Protein AF-A0A967CZ22-F1 (afdb_monomer)

Nearest PDB structures (foldseek):
  4n3c-assembly1_A  TM=6.363E-01  e=1.364E-04  Homo sapiens
  5fzr-assembly2_D  TM=8.286E-01  e=1.107E-03  synthetic construct
  5bnw-assembly1_A  TM=6.390E-01  e=1.740E-04  Homo sapiens
  6q4m-assembly1_A  TM=6.475E-01  e=3.981E-04  Homo sapiens
  4cgw-assembly2_B  TM=9.161E-01  e=5.258E-03  Homo sapiens

Sequence (160 aa):
DSIRSLAVRTEATWSTLGPDAAIDLLDQAIPHRSAEPQLLSLLGRLRVDRGDYKEAVAPLEEAIGLDRTDLTTLQALATAYQRLDRSADAERVRRERAEVQKALERLTSLTVDADAQPWNAAIREELAAICESLGKQSLAVMWRHAAAEARKITPADLTN

pLDDT: mean 88.45, std 9.83, range [44.19, 98.06]

Solvent-accessible surface area (backbone atoms only — not comparable to full-atom values): 8256 Å² total; per-residue (Å²): 133,64,62,68,56,48,53,54,49,33,54,50,33,30,77,74,66,32,56,66,58,20,43,55,54,44,68,65,40,41,86,78,42,78,84,43,40,69,60,28,26,51,46,14,42,46,26,42,76,74,64,41,27,78,77,11,42,60,35,22,53,53,11,39,74,73,41,77,73,46,58,66,41,35,52,43,41,21,50,22,28,47,76,67,72,35,53,70,59,14,51,52,34,48,50,52,37,51,53,49,50,51,46,54,52,50,43,56,54,42,54,56,51,37,69,78,35,67,48,48,26,67,52,26,45,52,47,11,53,47,24,45,78,64,67,39,52,72,58,14,54,51,25,42,53,51,16,59,52,12,69,72,46,53,83,76,71,76,77,116

Secondary structure (DSSP, 8-state):
--HHHHHHHHHHHHHHH-HHHHHHHHHHHTTTS---HHHHHHHHHHHHHHT-HHHHHHHHHHHHHH-TT-HHHHHHHHHHHHHTT-HHHHHHHHHHHHHHHHHHHHHHHHHHHHHH-TT-HHHHHHHHHHHHHTT-HHHHHHHHHHHHHHTT--GGGG--

Mean predicted aligned error: 6.6 Å

Foldseek 3Di:
DVPVVLLVVLVVCCVPVNLVSSLVSLVVVPVPDPLALSSLLVNLQSCLVVVVLVVSQVSLVVSCVRFVLPLSSLQSNLSSCVSVVVNVVSVVSVVSSVVSVVLVVLLVVLVVVCVVQQLQLVSLQSNLVSCVVRVVNVSSVVSNVSSVVSPVDDPVNVPD

Structure (mmCIF, N/CA/C/O backbone):
data_AF-A0A967CZ22-F1
#
_entry.id   AF-A0A967CZ22-F1
#
loop_
_atom_site.group_PDB
_atom_site.id
_atom_site.type_symbol
_atom_site.label_atom_id
_atom_site.label_alt_id
_atom_site.label_comp_id
_atom_site.label_asym_id
_atom_site.label_entity_id
_atom_site.label_seq_id
_atom_site.pdbx_PDB_ins_code
_atom_site.Cartn_x
_atom_site.Cartn_y
_atom_site.Cartn_z
_atom_site.occupancy
_atom_s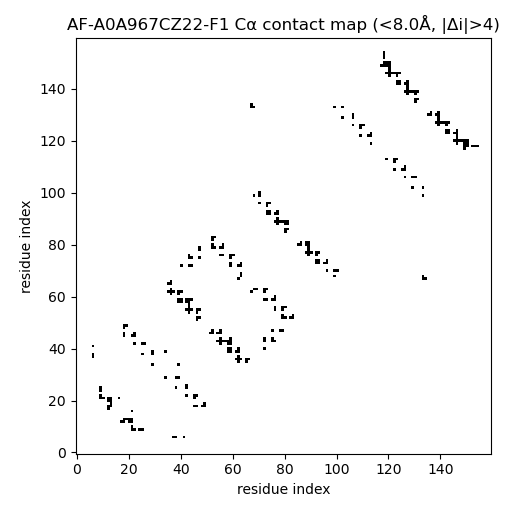ite.B_iso_or_equiv
_atom_site.auth_seq_id
_atom_site.auth_comp_id
_atom_site.auth_asym_id
_atom_site.auth_atom_id
_atom_site.pdbx_PDB_model_num
ATOM 1 N N . ASP A 1 1 ? -10.938 19.763 -7.401 1.00 53.41 1 ASP A N 1
ATOM 2 C CA . ASP A 1 1 ? -10.212 19.982 -6.129 1.00 53.41 1 ASP A CA 1
ATOM 3 C C . ASP A 1 1 ? -11.022 19.777 -4.847 1.00 53.41 1 ASP A C 1
ATOM 5 O O . ASP A 1 1 ? -10.959 20.606 -3.953 1.00 53.41 1 ASP A O 1
ATOM 9 N N . SER A 1 2 ? -11.726 18.649 -4.668 1.00 70.75 2 SER A N 1
ATOM 10 C CA . SER A 1 2 ? -12.405 18.381 -3.380 1.00 70.75 2 SER A CA 1
ATOM 11 C C . SER A 1 2 ? -11.796 17.246 -2.554 1.00 70.75 2 SER A C 1
ATOM 13 O O . SER A 1 2 ? -11.932 17.265 -1.335 1.00 70.75 2 SER A O 1
ATOM 15 N N . ILE A 1 3 ? -11.130 16.274 -3.185 1.00 68.56 3 ILE A N 1
ATOM 16 C CA . ILE A 1 3 ? -10.613 15.072 -2.507 1.00 68.56 3 ILE A CA 1
ATOM 17 C C . ILE A 1 3 ? -9.304 15.378 -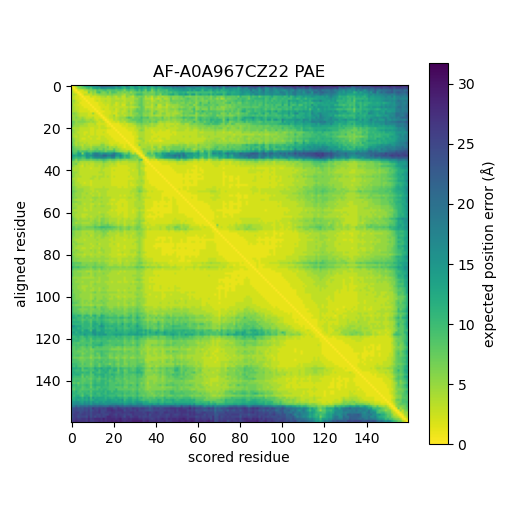1.778 1.00 68.56 3 ILE A C 1
ATOM 19 O O . ILE A 1 3 ? -9.208 15.147 -0.578 1.00 68.56 3 ILE A O 1
ATOM 23 N N . ARG A 1 4 ? -8.333 16.006 -2.461 1.00 69.31 4 ARG A N 1
ATOM 24 C CA . ARG A 1 4 ? -7.093 16.480 -1.816 1.00 69.31 4 ARG A CA 1
ATOM 25 C C . ARG A 1 4 ? -7.380 17.431 -0.654 1.00 69.31 4 ARG A C 1
ATOM 27 O O . ARG A 1 4 ? -6.735 17.337 0.379 1.00 69.31 4 ARG A O 1
ATOM 34 N N . SER A 1 5 ? -8.379 18.304 -0.802 1.00 79.81 5 SER A N 1
ATOM 35 C CA . SER A 1 5 ? -8.808 19.208 0.270 1.00 79.81 5 SER A CA 1
ATOM 36 C C . SER A 1 5 ? -9.343 18.445 1.488 1.00 79.81 5 SER A C 1
ATOM 38 O O . SER A 1 5 ? -9.029 18.809 2.619 1.00 79.81 5 SER A O 1
ATOM 40 N N . LEU A 1 6 ? -10.099 17.365 1.271 1.00 81.81 6 LEU A N 1
ATOM 41 C CA . LEU A 1 6 ? -10.621 16.528 2.348 1.00 81.81 6 LEU A CA 1
ATOM 42 C C . LEU A 1 6 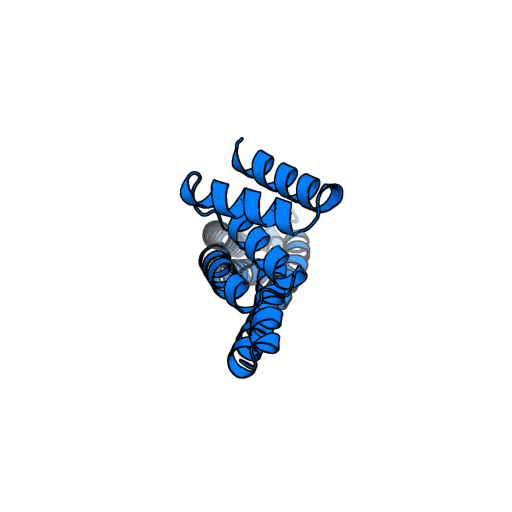? -9.524 15.701 3.031 1.00 81.81 6 LEU A C 1
ATOM 44 O O . LEU A 1 6 ? -9.506 15.643 4.256 1.00 81.81 6 LEU A O 1
ATOM 48 N N . ALA A 1 7 ? -8.601 15.109 2.270 1.00 80.56 7 ALA A N 1
ATOM 49 C CA . ALA A 1 7 ? -7.474 14.359 2.827 1.00 80.56 7 ALA A CA 1
ATOM 50 C C . ALA A 1 7 ? -6.601 15.255 3.722 1.00 80.56 7 ALA A C 1
ATOM 52 O O . ALA A 1 7 ? -6.401 14.947 4.892 1.00 80.56 7 ALA A O 1
ATOM 53 N N . VAL A 1 8 ? -6.208 16.431 3.220 1.00 82.81 8 VAL A N 1
ATOM 54 C CA . VAL A 1 8 ? -5.427 17.418 3.987 1.00 82.81 8 VAL A CA 1
ATOM 55 C C . VAL A 1 8 ? -6.175 17.875 5.237 1.00 82.81 8 VAL A C 1
ATOM 57 O O . VAL A 1 8 ? -5.595 17.977 6.315 1.00 82.81 8 VAL A O 1
ATOM 60 N N . ARG A 1 9 ? -7.483 18.134 5.123 1.00 83.69 9 ARG A N 1
ATOM 61 C CA . ARG A 1 9 ? -8.305 18.509 6.278 1.00 83.69 9 ARG A CA 1
ATOM 62 C C . ARG A 1 9 ? -8.367 17.386 7.310 1.00 83.69 9 ARG A C 1
ATOM 64 O O . ARG A 1 9 ? -8.296 17.674 8.494 1.00 83.69 9 ARG A O 1
ATOM 71 N N . THR A 1 10 ? -8.461 16.137 6.871 1.00 84.12 10 THR A N 1
ATOM 72 C CA . THR A 1 10 ? -8.483 14.968 7.756 1.00 84.12 10 THR A CA 1
ATOM 73 C C . THR A 1 10 ? -7.159 14.805 8.493 1.00 84.12 10 THR A C 1
ATOM 75 O O . THR A 1 10 ? -7.164 14.616 9.703 1.00 84.12 10 THR A O 1
ATOM 78 N N . GLU A 1 11 ? -6.028 14.951 7.805 1.00 83.06 11 GLU A N 1
ATOM 79 C CA . GLU A 1 11 ? -4.700 14.919 8.429 1.00 83.06 11 GLU A CA 1
ATOM 80 C C . GLU A 1 11 ? -4.517 16.061 9.439 1.00 83.06 11 GLU A C 1
ATOM 82 O O . GLU A 1 11 ? -4.016 15.851 10.545 1.00 83.06 11 GLU A O 1
ATOM 87 N N . ALA A 1 12 ? -4.985 17.265 9.099 1.00 84.44 12 ALA A N 1
ATOM 88 C CA . ALA A 1 12 ? -4.964 18.401 10.013 1.00 84.44 12 ALA A CA 1
ATOM 89 C C . ALA A 1 12 ? -5.854 18.149 11.240 1.00 84.44 12 ALA A C 1
ATOM 91 O O . ALA A 1 12 ? -5.437 18.406 12.368 1.00 84.44 12 ALA A O 1
ATOM 92 N N . THR A 1 13 ? -7.061 17.613 11.044 1.00 85.12 13 THR A N 1
ATOM 93 C CA . THR A 1 13 ? -7.977 17.223 12.123 1.00 85.12 13 THR A CA 1
ATOM 94 C C . THR A 1 13 ? -7.373 16.125 12.990 1.00 85.12 13 THR A C 1
ATOM 96 O O . THR A 1 13 ? -7.444 16.225 14.207 1.00 85.12 13 THR A O 1
ATOM 99 N N . TRP A 1 14 ? -6.699 15.138 12.408 1.00 84.12 14 TRP A N 1
ATOM 100 C CA . TRP A 1 14 ? -6.018 14.094 13.165 1.00 84.12 14 TRP A CA 1
ATOM 101 C C . TRP A 1 14 ? -4.938 14.671 14.085 1.00 84.12 14 TRP A C 1
ATOM 103 O O . TRP A 1 14 ? -4.901 14.355 15.272 1.00 84.12 14 TRP A O 1
ATOM 113 N N . SER A 1 15 ? -4.116 15.579 13.557 1.00 83.81 15 SER A N 1
ATOM 114 C CA . SER A 1 15 ? -3.050 16.243 14.315 1.00 83.81 15 SER A CA 1
ATOM 115 C 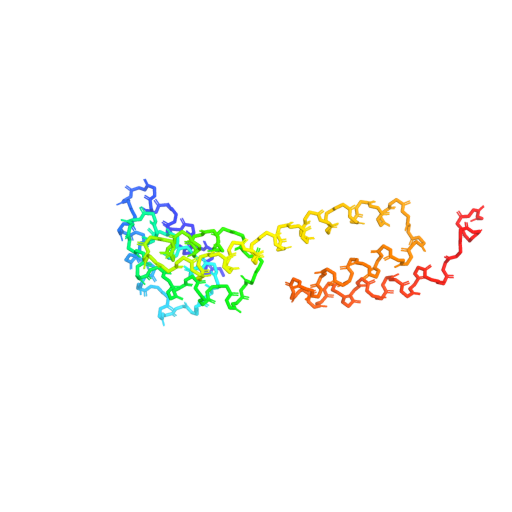C . SER A 1 15 ? -3.578 17.191 15.405 1.00 83.81 15 SER A C 1
ATOM 117 O O . SER A 1 15 ? -2.973 17.321 16.466 1.00 83.81 15 SER A O 1
ATOM 119 N N . THR A 1 16 ? -4.718 17.850 15.170 1.00 85.06 16 THR A N 1
ATOM 120 C CA . THR A 1 16 ? -5.246 18.908 16.057 1.00 85.06 16 THR A CA 1
ATOM 121 C C . THR A 1 16 ? -6.316 18.440 17.042 1.00 85.06 16 THR A C 1
ATOM 123 O O . THR A 1 16 ? -6.389 18.959 18.153 1.00 85.06 16 THR A O 1
ATOM 126 N N . LEU A 1 17 ? -7.156 17.488 16.641 1.00 84.62 17 LEU A N 1
ATOM 127 C CA . LEU A 1 17 ? -8.350 17.029 17.359 1.00 84.62 17 LEU A CA 1
ATOM 128 C C . LEU A 1 17 ? -8.312 15.524 17.675 1.00 84.62 17 LEU A C 1
ATOM 130 O O . LEU A 1 17 ? -9.184 15.033 18.389 1.00 84.62 17 LEU A O 1
ATOM 134 N N . GLY A 1 18 ? -7.302 14.799 17.187 1.00 86.38 18 GLY A N 1
ATOM 135 C CA . GLY A 1 18 ? -7.123 13.370 17.427 1.00 86.38 18 GLY A CA 1
ATOM 136 C C . GLY A 1 18 ? -7.787 12.466 16.377 1.00 86.38 18 GLY A C 1
ATOM 137 O O . GLY A 1 18 ? -8.470 12.941 15.465 1.00 86.38 18 GLY A O 1
ATOM 138 N N . PRO A 1 19 ? -7.559 11.141 16.470 1.00 83.31 19 PRO A N 1
ATOM 139 C CA . PRO A 1 19 ? -8.002 10.167 15.466 1.00 83.31 19 PRO A CA 1
ATOM 140 C C . PRO A 1 19 ? -9.527 10.069 15.352 1.00 83.31 19 PRO A C 1
ATOM 142 O O . PRO A 1 19 ? -10.034 9.913 14.247 1.00 83.31 19 PRO A O 1
ATOM 145 N N . ASP A 1 20 ? -10.258 10.238 16.452 1.00 87.06 20 ASP A N 1
ATOM 146 C CA . ASP A 1 20 ? -11.721 10.115 16.489 1.00 87.06 20 ASP A CA 1
ATOM 147 C C . ASP A 1 20 ? -12.401 11.162 15.594 1.00 87.06 20 ASP A C 1
ATOM 149 O O . ASP A 1 20 ? -13.177 10.818 14.707 1.00 87.06 20 ASP A O 1
ATOM 153 N N . ALA A 1 21 ? -12.022 12.436 15.737 1.00 87.31 21 ALA A N 1
ATOM 154 C CA . ALA A 1 21 ? -12.571 13.518 14.920 1.00 87.31 21 ALA A CA 1
ATOM 155 C C . ALA A 1 21 ? -12.220 13.371 13.427 1.00 87.31 21 ALA A C 1
ATOM 157 O O . ALA A 1 21 ? -12.980 13.800 12.556 1.00 87.31 21 ALA A O 1
ATOM 158 N N . ALA A 1 22 ? -11.063 12.777 13.122 1.00 87.81 22 ALA A N 1
ATOM 159 C CA . ALA A 1 22 ? -10.639 12.512 11.752 1.00 87.81 22 ALA A CA 1
ATOM 160 C C . ALA A 1 22 ? -11.433 11.355 11.122 1.00 87.81 22 ALA A C 1
ATOM 162 O O . ALA A 1 22 ? -11.843 11.457 9.965 1.00 87.81 22 ALA A O 1
ATOM 163 N N . ILE A 1 23 ? -11.697 10.291 11.885 1.00 89.06 23 ILE A N 1
ATOM 164 C CA . ILE A 1 23 ? -12.534 9.161 11.460 1.00 89.06 23 ILE A CA 1
ATOM 165 C C . ILE A 1 23 ? -13.972 9.629 11.218 1.00 89.06 23 ILE A C 1
ATOM 167 O O . ILE A 1 23 ? -14.505 9.376 10.140 1.00 89.06 23 ILE A O 1
ATOM 171 N N . ASP A 1 24 ? -14.557 10.396 12.143 1.00 88.94 24 ASP A N 1
ATOM 172 C CA . ASP A 1 24 ? -15.921 10.929 12.004 1.00 88.94 24 ASP A CA 1
ATOM 173 C C . ASP A 1 24 ? -16.075 11.802 10.751 1.00 88.94 24 ASP A C 1
ATOM 175 O O . ASP A 1 24 ? -17.089 11.742 10.048 1.00 88.94 24 ASP A O 1
ATOM 179 N N . LEU A 1 25 ? -15.057 12.614 10.449 1.00 87.62 25 LEU A N 1
ATOM 180 C CA . LEU A 1 25 ? -15.032 13.437 9.243 1.00 87.62 25 LEU A CA 1
ATOM 181 C C . LEU A 1 25 ? -15.050 12.577 7.972 1.00 87.62 25 LEU A C 1
ATOM 183 O O . LEU A 1 25 ? -15.752 12.916 7.016 1.00 87.62 25 LEU A O 1
ATOM 187 N N . LEU A 1 26 ? -14.278 11.489 7.948 1.00 86.44 26 LEU A N 1
ATOM 188 C CA . LEU A 1 26 ? -14.212 10.579 6.807 1.00 86.44 26 LEU A CA 1
ATOM 189 C C . LEU A 1 26 ? -15.494 9.757 6.650 1.00 86.44 26 LEU A C 1
ATOM 191 O O . LEU A 1 26 ? -16.002 9.661 5.533 1.00 86.44 26 LEU A O 1
ATOM 195 N N . ASP A 1 27 ? -16.052 9.238 7.745 1.00 87.00 27 ASP A N 1
ATOM 196 C CA . ASP A 1 27 ? -17.296 8.458 7.735 1.00 87.00 27 ASP A CA 1
ATOM 197 C C . ASP A 1 27 ? -18.486 9.280 7.215 1.00 87.00 27 ASP A C 1
ATOM 199 O O . ASP A 1 27 ? -19.343 8.758 6.504 1.00 87.00 27 ASP A O 1
ATOM 203 N N . GLN A 1 28 ? -18.513 10.588 7.485 1.00 85.25 28 GLN A N 1
ATOM 204 C CA . GLN A 1 28 ? -19.512 11.494 6.908 1.00 85.25 28 GLN A CA 1
ATOM 205 C C . GLN A 1 28 ? -19.238 11.827 5.438 1.00 85.25 28 GLN A C 1
ATOM 207 O O . GLN A 1 28 ? -20.164 12.108 4.680 1.00 85.25 28 GLN A O 1
ATOM 212 N N . ALA A 1 29 ? -17.976 11.848 5.016 1.00 81.75 29 ALA A N 1
ATOM 213 C CA . ALA A 1 29 ? -17.610 12.344 3.697 1.00 81.75 29 ALA A CA 1
ATOM 214 C C . ALA A 1 29 ? -17.647 11.271 2.597 1.00 81.75 29 ALA A C 1
ATOM 216 O O . ALA A 1 29 ? -18.079 11.578 1.483 1.00 81.75 29 ALA A O 1
ATOM 217 N N . ILE A 1 30 ? -17.223 10.039 2.895 1.00 82.31 30 ILE A N 1
ATOM 218 C CA . ILE A 1 30 ? -17.123 8.930 1.926 1.00 82.31 30 ILE A CA 1
ATOM 219 C C . ILE A 1 30 ? -18.474 8.577 1.267 1.00 82.31 30 ILE A C 1
ATOM 221 O O . ILE A 1 30 ? -18.505 8.414 0.047 1.00 82.31 30 ILE A O 1
ATOM 225 N N . PRO A 1 31 ? -19.619 8.538 1.980 1.00 79.56 31 PRO A N 1
ATOM 226 C CA . PRO A 1 31 ? -20.911 8.241 1.350 1.00 79.56 31 PRO A CA 1
ATOM 227 C C . PRO A 1 31 ? -21.354 9.283 0.312 1.00 79.56 31 PRO A C 1
ATOM 229 O O . PRO A 1 31 ? -22.126 8.977 -0.595 1.00 79.56 31 PRO A O 1
ATOM 232 N N . HIS A 1 32 ? -20.896 10.530 0.450 1.00 70.75 32 HIS A N 1
ATOM 233 C CA . HIS A 1 32 ? -21.315 11.656 -0.393 1.00 70.75 32 HIS A CA 1
ATOM 234 C C . HIS A 1 32 ? -20.292 12.026 -1.467 1.00 70.75 32 HIS A C 1
ATOM 236 O O . HIS A 1 32 ? -20.614 12.732 -2.425 1.00 70.75 32 HIS A O 1
ATOM 242 N N . ARG A 1 33 ? -19.046 11.583 -1.310 1.00 62.44 33 ARG A N 1
ATOM 243 C CA . ARG A 1 33 ? -17.951 11.827 -2.241 1.00 62.44 33 ARG A CA 1
ATOM 244 C C . ARG A 1 33 ? -17.291 10.485 -2.499 1.00 62.44 33 ARG A C 1
ATOM 246 O O . ARG A 1 33 ? -16.627 9.995 -1.601 1.00 62.44 33 ARG A O 1
ATOM 253 N N . SER A 1 34 ? -17.531 9.947 -3.701 1.00 62.88 34 SER A N 1
ATOM 254 C CA . SER A 1 34 ? -16.915 8.760 -4.321 1.00 62.88 34 SER A CA 1
ATOM 255 C C . SER A 1 34 ? -15.806 8.113 -3.486 1.00 62.88 34 SER A C 1
ATOM 257 O O . SER A 1 34 ? -14.828 8.783 -3.155 1.00 62.88 34 SER A O 1
ATOM 259 N N . ALA A 1 35 ? -15.952 6.823 -3.186 1.00 66.75 35 ALA A N 1
ATOM 260 C CA . ALA A 1 35 ? -15.011 6.015 -2.418 1.00 66.75 35 ALA A CA 1
ATOM 261 C C . ALA A 1 35 ? -13.652 5.889 -3.141 1.00 66.75 35 ALA A C 1
ATOM 263 O O . ALA A 1 35 ? -13.352 4.909 -3.815 1.00 66.75 35 ALA A O 1
ATOM 264 N N . GLU A 1 36 ? -12.840 6.940 -3.051 1.00 82.19 36 GLU A N 1
ATOM 265 C CA . GLU A 1 36 ? -11.496 6.984 -3.615 1.00 82.19 36 GLU A CA 1
ATOM 266 C C . GLU A 1 36 ? -10.541 6.149 -2.748 1.00 82.19 36 GLU A C 1
ATOM 268 O O . GLU A 1 36 ? -10.588 6.258 -1.513 1.00 82.19 36 GLU A O 1
ATOM 273 N N . PRO A 1 37 ? -9.605 5.396 -3.355 1.00 86.81 37 PRO A N 1
ATOM 274 C CA . PRO A 1 37 ? -8.684 4.518 -2.629 1.00 86.81 37 PRO A CA 1
ATOM 275 C C . PRO A 1 37 ? -7.909 5.242 -1.526 1.00 86.81 37 PRO A C 1
ATOM 277 O O . PRO A 1 37 ? -7.677 4.690 -0.456 1.00 86.81 37 PRO A O 1
ATOM 280 N N . GLN A 1 38 ? -7.559 6.510 -1.753 1.00 86.56 38 GLN A N 1
ATOM 281 C CA . GLN A 1 38 ? -6.797 7.331 -0.809 1.00 86.56 38 GLN A CA 1
ATOM 282 C C . GLN A 1 38 ? -7.578 7.639 0.477 1.00 86.56 38 GLN A C 1
ATOM 284 O O . GLN A 1 38 ? -7.001 7.631 1.562 1.00 86.56 38 GLN A O 1
ATOM 289 N N . LEU A 1 39 ? -8.885 7.906 0.377 1.00 88.38 39 LEU A N 1
ATOM 290 C CA . LEU A 1 39 ? -9.720 8.211 1.545 1.00 88.38 39 LEU A CA 1
ATOM 291 C C . LEU A 1 39 ? -10.063 6.940 2.323 1.00 88.38 39 LEU A C 1
ATOM 293 O O . LEU A 1 39 ? -10.042 6.955 3.552 1.00 88.38 39 LEU A O 1
ATOM 297 N N . LEU A 1 40 ? -10.318 5.842 1.610 1.00 91.62 40 LEU A N 1
ATOM 298 C CA . LEU A 1 40 ? -10.531 4.519 2.196 1.00 91.62 40 LEU A CA 1
ATOM 299 C C . LEU A 1 40 ? -9.278 4.021 2.933 1.00 91.62 40 LEU A C 1
ATOM 301 O O . LEU A 1 40 ? -9.365 3.584 4.081 1.00 91.62 40 LEU A O 1
ATOM 305 N N . SER A 1 41 ? -8.103 4.175 2.315 1.00 92.19 41 SER A N 1
ATOM 306 C CA . SER A 1 41 ? -6.803 3.912 2.937 1.00 92.19 41 SER A CA 1
ATOM 307 C C . SER A 1 41 ? -6.632 4.717 4.222 1.00 92.19 41 SER A C 1
ATOM 309 O O . SER A 1 41 ? -6.331 4.153 5.275 1.00 92.19 41 SER A O 1
ATOM 311 N N . LEU A 1 42 ? -6.865 6.033 4.155 1.00 91.12 42 LEU A N 1
ATOM 312 C CA . LEU A 1 42 ? -6.709 6.917 5.304 1.00 91.12 42 LEU A CA 1
ATOM 313 C C . LEU A 1 42 ? -7.666 6.540 6.442 1.00 91.12 42 LEU A C 1
ATOM 315 O O . LEU A 1 42 ? -7.221 6.436 7.583 1.00 91.12 42 LEU A O 1
ATOM 319 N N . LEU A 1 43 ? -8.940 6.264 6.138 1.00 92.50 43 LEU A N 1
ATOM 320 C CA . LEU A 1 43 ? -9.926 5.805 7.121 1.00 92.50 43 LEU A CA 1
ATOM 321 C C . LEU A 1 43 ? -9.466 4.514 7.800 1.00 92.50 43 LEU A C 1
ATOM 323 O O . LEU A 1 43 ? -9.436 4.419 9.026 1.00 92.50 43 LEU A O 1
ATOM 327 N N . GLY A 1 44 ? -9.089 3.524 6.994 1.00 94.00 44 GLY A N 1
ATOM 328 C CA . GLY A 1 44 ? -8.627 2.235 7.478 1.00 94.00 44 GLY A CA 1
ATOM 329 C C . GLY A 1 44 ? -7.393 2.350 8.369 1.00 94.00 44 GLY A C 1
ATOM 330 O O . GLY A 1 44 ? -7.348 1.761 9.446 1.00 94.00 44 GLY A O 1
ATOM 331 N N . ARG A 1 45 ? -6.412 3.160 7.962 1.00 94.00 45 ARG A N 1
ATOM 332 C CA . ARG A 1 45 ? -5.191 3.418 8.736 1.00 94.00 45 ARG A CA 1
ATOM 333 C C . ARG A 1 45 ? -5.485 4.097 10.070 1.00 94.00 45 ARG A C 1
ATOM 335 O O . ARG A 1 45 ? -5.006 3.623 11.093 1.00 94.00 45 ARG A O 1
ATOM 342 N N . LEU A 1 46 ? -6.319 5.138 10.079 1.00 92.62 46 LEU A N 1
ATOM 343 C CA . LEU A 1 46 ? -6.709 5.820 11.316 1.00 92.62 46 LEU A CA 1
ATOM 344 C C . LEU A 1 46 ? -7.435 4.875 12.281 1.00 92.62 46 LEU A C 1
ATOM 346 O O . LEU A 1 46 ? -7.185 4.914 13.484 1.00 92.62 46 LEU A O 1
ATOM 350 N N . ARG A 1 47 ? -8.283 3.979 11.762 1.00 94.44 47 ARG A N 1
ATOM 351 C CA . ARG A 1 47 ? -8.935 2.937 12.569 1.00 94.44 47 ARG A CA 1
ATOM 352 C C . ARG A 1 47 ? -7.935 1.924 13.132 1.00 94.44 47 ARG A C 1
ATOM 354 O O . ARG A 1 47 ? -8.044 1.567 14.300 1.00 94.44 47 ARG A O 1
ATOM 361 N N . VAL A 1 48 ? -6.920 1.511 12.365 1.00 95.06 48 VAL A N 1
ATOM 362 C CA . VAL A 1 48 ? -5.823 0.668 12.885 1.00 95.06 48 VAL A CA 1
ATOM 363 C C . VAL A 1 48 ? -5.063 1.371 14.008 1.00 95.06 48 VAL A C 1
ATOM 365 O O . VAL A 1 48 ? -4.808 0.746 15.038 1.00 95.06 48 VAL A O 1
ATOM 368 N N . ASP A 1 49 ? -4.738 2.653 13.836 1.00 90.88 49 ASP A N 1
ATOM 369 C CA . ASP A 1 49 ? -4.017 3.448 14.837 1.00 90.88 49 ASP A CA 1
ATOM 370 C C . ASP A 1 49 ? -4.844 3.642 16.119 1.00 90.88 49 ASP A C 1
ATOM 372 O O . ASP A 1 49 ? -4.298 3.628 17.222 1.00 90.88 49 ASP A O 1
ATOM 376 N N . ARG A 1 50 ? -6.171 3.754 15.982 1.00 91.00 50 ARG A N 1
ATOM 377 C CA . ARG A 1 50 ? -7.129 3.805 17.097 1.00 91.00 50 ARG A CA 1
ATOM 378 C C . ARG A 1 50 ? -7.329 2.454 17.798 1.00 91.00 50 ARG A C 1
ATOM 380 O O . ARG A 1 50 ? -7.734 2.427 18.956 1.00 91.00 50 ARG A O 1
ATOM 387 N N . GLY A 1 51 ? -7.018 1.343 17.128 1.00 93.38 51 GLY A N 1
ATOM 388 C CA . GLY A 1 51 ? -7.237 -0.021 17.626 1.00 93.38 51 GLY A CA 1
ATOM 389 C C . GLY A 1 51 ? -8.543 -0.673 17.155 1.00 93.38 51 GLY A C 1
ATOM 390 O O . GLY A 1 51 ? -8.823 -1.814 17.524 1.00 93.38 51 GLY A O 1
ATOM 391 N N . ASP A 1 52 ? -9.302 -0.002 16.290 1.00 95.06 52 ASP A N 1
ATOM 392 C CA . ASP A 1 52 ? -10.558 -0.474 15.699 1.00 95.06 52 ASP A CA 1
ATOM 393 C C . ASP A 1 52 ? -10.276 -1.418 14.518 1.00 95.06 52 ASP A C 1
ATOM 395 O O . ASP A 1 52 ? -10.608 -1.162 13.356 1.00 95.06 52 ASP A O 1
ATOM 399 N N . TYR A 1 53 ? -9.576 -2.519 14.795 1.00 95.88 53 TYR A N 1
ATOM 400 C CA . TYR A 1 53 ? -9.051 -3.401 13.753 1.00 95.88 53 TYR A CA 1
ATOM 401 C C . TYR A 1 53 ? -10.152 -4.031 12.898 1.00 95.88 53 TYR A C 1
ATOM 403 O O . TYR A 1 53 ? -9.952 -4.241 11.705 1.00 95.88 53 TYR A O 1
ATOM 411 N N . LYS A 1 54 ? -11.318 -4.330 13.481 1.00 96.56 54 LYS A N 1
ATOM 412 C CA . LYS A 1 54 ? -12.437 -4.964 12.771 1.00 96.56 54 LYS A CA 1
ATOM 413 C C . LYS A 1 54 ? -13.058 -4.007 11.754 1.00 96.56 54 LYS A C 1
ATOM 415 O O . LYS A 1 54 ? -13.313 -4.394 10.617 1.00 96.56 54 LYS A O 1
ATOM 420 N N . GLU A 1 55 ? -13.249 -2.760 12.154 1.00 94.00 55 GLU A N 1
ATOM 421 C CA . GLU A 1 55 ? -13.801 -1.672 11.356 1.00 94.00 55 GLU A CA 1
ATOM 422 C C . GLU A 1 55 ? -12.790 -1.148 10.327 1.00 94.00 55 GLU A C 1
ATOM 424 O O . GLU A 1 55 ? -13.188 -0.533 9.335 1.00 94.00 55 GLU A O 1
ATOM 429 N N . ALA A 1 56 ? -11.494 -1.391 10.536 1.00 95.56 56 ALA A N 1
ATOM 430 C CA . ALA A 1 56 ? -10.443 -1.048 9.587 1.00 95.56 56 ALA A CA 1
ATOM 431 C C . ALA A 1 56 ? -10.383 -1.988 8.373 1.00 95.56 56 ALA A C 1
ATOM 433 O O . ALA A 1 56 ? -10.001 -1.551 7.293 1.00 95.56 56 ALA A O 1
ATOM 434 N N . VAL A 1 57 ? -10.745 -3.268 8.519 1.00 96.50 57 VAL A N 1
ATOM 435 C CA . VAL A 1 57 ? -10.547 -4.277 7.458 1.00 96.50 57 VAL A CA 1
ATOM 436 C C . VAL A 1 57 ? -11.274 -3.910 6.164 1.00 96.50 57 VAL A C 1
ATOM 438 O O . VAL A 1 57 ? -10.640 -3.873 5.116 1.00 96.50 57 VAL A O 1
ATOM 441 N N . ALA A 1 58 ? -12.573 -3.608 6.230 1.00 94.38 58 ALA A N 1
ATOM 442 C CA . ALA A 1 58 ? -13.381 -3.333 5.041 1.00 94.38 58 ALA A CA 1
ATOM 443 C C . ALA A 1 58 ? -12.860 -2.148 4.195 1.00 94.38 58 ALA A C 1
ATOM 445 O O . ALA A 1 58 ? -12.616 -2.351 3.005 1.00 94.38 58 ALA A O 1
ATOM 446 N N . PRO A 1 59 ? -12.613 -0.945 4.760 1.00 93.31 59 PRO A N 1
ATOM 447 C CA . PRO A 1 59 ? -12.082 0.165 3.969 1.00 93.31 59 PRO A CA 1
ATOM 448 C C . PRO A 1 59 ? -10.667 -0.110 3.436 1.00 93.31 59 PRO A C 1
ATOM 450 O O . PRO A 1 59 ? -10.341 0.322 2.335 1.00 93.31 59 PRO A O 1
ATOM 453 N N . LEU A 1 60 ? -9.830 -0.864 4.159 1.00 94.81 60 LEU A N 1
ATOM 454 C CA . LEU A 1 60 ? -8.499 -1.245 3.671 1.00 94.81 60 LEU A CA 1
ATOM 455 C C . LEU A 1 60 ? -8.567 -2.246 2.506 1.00 94.81 60 LEU A C 1
ATOM 457 O O . LEU A 1 60 ? -7.827 -2.101 1.535 1.00 94.81 60 LEU A O 1
ATOM 461 N N . GLU A 1 61 ? -9.444 -3.251 2.583 1.00 95.00 61 GLU A N 1
ATOM 462 C CA . GLU A 1 61 ? -9.675 -4.214 1.497 1.00 95.00 61 GLU A CA 1
ATOM 463 C C . GLU A 1 61 ? -10.198 -3.514 0.235 1.00 95.00 61 GLU A C 1
ATOM 465 O O . GLU A 1 61 ? -9.712 -3.785 -0.864 1.00 95.00 61 GLU A O 1
ATOM 470 N N . GLU A 1 62 ? -11.142 -2.582 0.388 1.00 93.06 62 GLU A N 1
ATOM 471 C CA . GLU A 1 62 ? -11.674 -1.791 -0.724 1.00 93.06 62 GLU A CA 1
ATOM 472 C C . GLU A 1 62 ? -10.594 -0.888 -1.338 1.00 93.06 62 GLU A C 1
ATOM 474 O O . GLU A 1 62 ? -10.423 -0.871 -2.559 1.00 93.06 62 GLU A O 1
ATOM 479 N N . ALA A 1 63 ? -9.792 -0.218 -0.502 1.00 92.44 63 ALA A N 1
ATOM 480 C CA . ALA A 1 63 ? -8.668 0.595 -0.955 1.00 92.44 63 ALA A CA 1
ATOM 481 C C . ALA A 1 63 ? -7.658 -0.220 -1.778 1.00 92.44 63 ALA A C 1
ATOM 483 O O . ALA A 1 63 ? -7.266 0.224 -2.853 1.00 92.44 63 ALA A O 1
ATOM 484 N N . ILE A 1 64 ? -7.288 -1.427 -1.333 1.00 91.94 64 ILE A N 1
ATOM 485 C CA . ILE A 1 64 ? -6.373 -2.321 -2.071 1.00 91.94 64 ILE A CA 1
ATOM 486 C C . ILE A 1 64 ? -7.018 -2.853 -3.354 1.00 91.94 64 ILE A C 1
ATOM 488 O O . ILE A 1 64 ? -6.337 -3.039 -4.363 1.00 91.94 64 ILE A O 1
ATOM 492 N N . GLY A 1 65 ? -8.332 -3.085 -3.352 1.00 90.00 65 GLY A N 1
ATOM 493 C CA . GLY A 1 65 ? -9.072 -3.457 -4.557 1.00 90.00 65 GLY A CA 1
ATOM 494 C C . GLY A 1 65 ? -8.944 -2.417 -5.676 1.00 90.00 65 GLY A C 1
ATOM 495 O O . GLY A 1 65 ? -8.892 -2.791 -6.850 1.00 90.00 65 GLY A O 1
ATOM 496 N N . LEU A 1 66 ? -8.846 -1.140 -5.300 1.00 89.12 66 LEU A N 1
ATOM 497 C CA . LEU A 1 66 ? -8.726 0.009 -6.197 1.00 89.12 66 LEU A CA 1
ATOM 498 C C . LEU A 1 66 ? -7.262 0.391 -6.497 1.00 89.12 66 LEU A C 1
ATOM 500 O O . LEU A 1 66 ? -6.940 0.707 -7.641 1.00 89.12 66 LEU A O 1
ATOM 504 N N . ASP A 1 67 ? -6.373 0.329 -5.504 1.00 88.25 67 ASP A N 1
ATOM 505 C CA . ASP A 1 67 ? -4.930 0.550 -5.639 1.00 88.25 67 ASP A CA 1
ATOM 506 C C . ASP A 1 67 ? -4.134 -0.533 -4.898 1.00 88.25 67 ASP A C 1
ATOM 508 O O . ASP A 1 67 ? -3.854 -0.457 -3.701 1.00 88.25 67 ASP A O 1
ATOM 512 N N . ARG A 1 68 ? -3.702 -1.540 -5.658 1.00 88.56 68 ARG A N 1
ATOM 513 C CA . ARG A 1 68 ? -2.898 -2.663 -5.150 1.00 88.56 68 ARG A CA 1
ATOM 514 C C . ARG A 1 68 ? -1.453 -2.287 -4.836 1.00 88.56 68 ARG A C 1
ATOM 516 O O . ARG A 1 68 ? -0.714 -3.107 -4.299 1.00 88.56 68 ARG A O 1
ATOM 523 N N . THR A 1 69 ? -1.018 -1.087 -5.214 1.00 90.56 69 THR A N 1
ATOM 524 C CA . THR A 1 69 ? 0.378 -0.661 -5.070 1.00 90.56 69 THR A CA 1
ATOM 525 C C . THR A 1 69 ? 0.642 0.118 -3.786 1.00 90.56 69 THR A C 1
ATOM 527 O O . THR A 1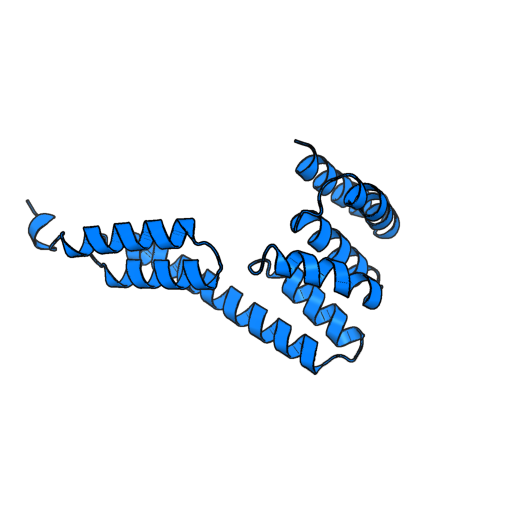 69 ? 1.796 0.423 -3.479 1.00 90.56 69 THR A O 1
ATOM 530 N N . ASP A 1 70 ? -0.399 0.395 -2.999 1.00 92.94 70 ASP A N 1
ATOM 531 C CA . ASP A 1 70 ? -0.269 1.109 -1.737 1.00 92.94 70 ASP A CA 1
ATOM 532 C C . ASP A 1 70 ? 0.264 0.206 -0.611 1.00 92.94 70 ASP A C 1
ATOM 534 O O . ASP A 1 70 ? -0.458 -0.466 0.134 1.00 92.94 70 ASP A O 1
ATOM 538 N N . LEU A 1 71 ? 1.584 0.255 -0.452 1.00 94.62 71 LEU A N 1
ATOM 539 C CA . LEU A 1 71 ? 2.331 -0.452 0.583 1.00 94.62 71 LEU A CA 1
ATOM 540 C C . LEU A 1 71 ? 1.918 -0.074 2.011 1.00 94.62 71 LEU A C 1
ATOM 542 O O . LEU A 1 71 ? 2.091 -0.888 2.925 1.00 94.62 71 LEU A O 1
ATOM 546 N N . THR A 1 72 ? 1.421 1.149 2.222 1.00 94.38 72 THR A N 1
ATOM 547 C CA . THR A 1 72 ? 0.991 1.616 3.546 1.00 94.38 72 THR A CA 1
ATOM 548 C C . THR A 1 72 ? -0.348 0.995 3.924 1.00 94.38 72 THR A C 1
ATOM 550 O O . THR A 1 72 ? -0.497 0.494 5.040 1.00 94.38 72 THR A O 1
ATOM 553 N N . THR A 1 73 ? -1.273 0.913 2.967 1.00 95.38 73 THR A N 1
ATOM 554 C CA . THR A 1 73 ? -2.566 0.236 3.128 1.00 95.38 73 THR A CA 1
ATOM 555 C C . THR A 1 73 ? -2.386 -1.267 3.322 1.00 95.38 73 THR A C 1
ATOM 557 O O . THR A 1 73 ? -2.959 -1.832 4.254 1.00 95.38 73 THR A O 1
ATOM 560 N N . LEU A 1 74 ? -1.514 -1.913 2.539 1.00 96.44 74 LEU A N 1
ATOM 561 C CA . LEU A 1 74 ? -1.172 -3.330 2.726 1.00 96.44 74 LEU A CA 1
ATOM 562 C C . LEU A 1 74 ? -0.585 -3.601 4.123 1.00 96.44 74 LEU A C 1
ATOM 564 O O . LEU A 1 74 ? -0.941 -4.584 4.775 1.00 96.44 74 LEU A O 1
ATOM 568 N N . GLN A 1 75 ? 0.280 -2.717 4.629 1.00 97.12 75 GLN A N 1
ATOM 569 C CA . GLN A 1 75 ? 0.840 -2.853 5.977 1.00 97.12 75 GLN A CA 1
ATOM 570 C C . GLN A 1 75 ? -0.230 -2.701 7.069 1.00 97.12 75 GLN A C 1
ATOM 572 O O . GLN A 1 75 ? -0.239 -3.470 8.039 1.00 97.12 75 GLN A O 1
ATOM 577 N N . ALA A 1 76 ? -1.130 -1.729 6.920 1.00 96.69 76 ALA A N 1
ATOM 578 C CA . ALA A 1 76 ? -2.235 -1.518 7.847 1.00 96.69 76 ALA A CA 1
ATOM 579 C C . ALA A 1 76 ? -3.193 -2.718 7.849 1.00 96.69 76 ALA A C 1
ATOM 581 O O . ALA A 1 76 ? -3.558 -3.197 8.922 1.00 96.69 76 ALA A O 1
ATOM 582 N N . LEU A 1 77 ? -3.513 -3.282 6.679 1.00 97.56 77 LEU A N 1
ATOM 583 C CA . LEU A 1 77 ? -4.388 -4.452 6.570 1.00 97.56 77 LEU A CA 1
ATOM 584 C C . LEU A 1 77 ? -3.755 -5.696 7.199 1.00 97.56 77 LEU A C 1
ATOM 586 O O . LEU A 1 77 ? -4.409 -6.405 7.964 1.00 97.56 77 LEU A O 1
ATOM 590 N N . ALA A 1 78 ? -2.464 -5.937 6.949 1.00 97.44 78 ALA A N 1
ATOM 591 C CA . ALA A 1 78 ? -1.737 -7.028 7.595 1.00 97.44 78 ALA A CA 1
ATOM 592 C C . ALA A 1 78 ? -1.742 -6.888 9.127 1.00 97.44 78 ALA A C 1
ATOM 594 O O . ALA A 1 78 ? -1.911 -7.879 9.841 1.00 97.44 78 ALA A O 1
ATOM 595 N N . THR A 1 79 ? -1.592 -5.659 9.630 1.00 97.25 79 THR A N 1
ATOM 596 C CA . THR A 1 79 ? -1.667 -5.354 11.066 1.00 97.25 79 THR A CA 1
ATOM 597 C C . THR A 1 79 ? -3.066 -5.618 11.615 1.00 97.25 79 THR A C 1
ATOM 599 O O . THR A 1 79 ? -3.195 -6.304 12.628 1.00 97.25 79 THR A O 1
ATOM 602 N N . ALA A 1 80 ? -4.110 -5.139 10.933 1.00 97.38 80 ALA A N 1
ATOM 603 C CA . ALA A 1 80 ? -5.499 -5.349 11.324 1.00 97.38 80 ALA A CA 1
ATOM 604 C C . ALA A 1 80 ? -5.837 -6.845 11.403 1.00 97.38 80 ALA A C 1
ATOM 606 O O . ALA A 1 80 ? -6.317 -7.318 12.430 1.00 97.38 80 ALA A O 1
ATOM 607 N N . TYR A 1 81 ? -5.499 -7.626 10.372 1.00 98.06 81 TYR A N 1
ATOM 608 C CA . TYR A 1 81 ? -5.706 -9.075 10.388 1.00 98.06 81 TYR A CA 1
ATOM 609 C C . TYR A 1 81 ? -4.921 -9.778 11.493 1.00 98.06 81 TYR A C 1
ATOM 611 O O . TYR A 1 81 ? -5.463 -10.660 12.154 1.00 98.06 81 TYR A O 1
ATOM 619 N N . GLN A 1 82 ? -3.665 -9.387 11.730 1.00 97.38 82 GLN A N 1
ATOM 620 C CA . GLN A 1 82 ? -2.862 -9.971 12.802 1.00 97.38 82 GLN A CA 1
ATOM 621 C C . GLN A 1 82 ? -3.498 -9.737 14.176 1.00 97.38 82 GLN A C 1
ATOM 623 O O . GLN A 1 82 ? -3.484 -10.635 15.009 1.00 97.38 82 GLN A O 1
ATOM 628 N N . ARG A 1 83 ? -4.054 -8.545 14.409 1.00 97.44 83 ARG A N 1
ATOM 629 C CA . ARG A 1 83 ? -4.704 -8.175 15.673 1.00 97.44 83 ARG A CA 1
ATOM 630 C C . ARG A 1 83 ? -6.075 -8.821 15.873 1.00 97.44 83 ARG A C 1
ATOM 632 O O . ARG A 1 83 ? -6.547 -8.877 17.000 1.00 97.44 83 ARG A O 1
ATOM 639 N N . LEU A 1 84 ? -6.682 -9.317 14.798 1.00 97.25 84 LEU A N 1
ATOM 640 C CA . LEU A 1 84 ? -7.931 -10.081 14.803 1.00 97.25 84 LEU A CA 1
ATOM 641 C C . LEU A 1 84 ? -7.698 -11.605 14.815 1.00 97.25 84 LEU A C 1
ATOM 643 O O . LEU A 1 84 ? -8.607 -12.352 14.464 1.00 97.25 84 LEU A O 1
ATOM 647 N N . ASP A 1 85 ? -6.480 -12.068 15.124 1.00 97.00 85 ASP A N 1
ATOM 648 C CA . ASP A 1 85 ? -6.064 -13.482 15.081 1.00 97.00 85 ASP A CA 1
ATOM 649 C C . ASP A 1 85 ? -6.246 -14.168 13.708 1.00 97.00 85 ASP A C 1
ATOM 651 O O . ASP A 1 85 ? -6.204 -15.391 13.571 1.00 97.00 85 ASP A O 1
ATOM 655 N N . ARG A 1 86 ? -6.363 -13.380 12.633 1.00 97.25 86 ARG A N 1
ATOM 656 C CA . ARG A 1 86 ? -6.440 -13.857 11.243 1.00 97.25 86 ARG A CA 1
ATOM 657 C C . ARG A 1 86 ? -5.039 -14.002 10.649 1.00 97.25 86 ARG A C 1
ATOM 659 O O . ARG A 1 86 ? -4.687 -13.357 9.661 1.00 97.25 86 ARG A O 1
ATOM 666 N N . SER A 1 87 ? -4.205 -14.848 11.256 1.00 94.56 87 SER A N 1
ATOM 667 C CA . SER A 1 87 ? -2.781 -14.964 10.896 1.00 94.56 87 SER A CA 1
ATOM 668 C C . SER A 1 87 ? -2.541 -15.383 9.440 1.00 94.56 87 SER A C 1
ATOM 670 O O . SER A 1 87 ? -1.600 -14.893 8.819 1.00 94.56 87 SER A O 1
ATOM 672 N N . ALA A 1 88 ? -3.393 -16.247 8.879 1.00 96.88 88 ALA A N 1
ATOM 673 C CA . ALA A 1 88 ? -3.283 -16.680 7.485 1.00 96.88 88 ALA A CA 1
ATOM 674 C C . ALA A 1 88 ? -3.508 -15.522 6.496 1.00 96.88 88 ALA A C 1
ATOM 676 O O . ALA A 1 88 ? -2.749 -15.370 5.536 1.00 96.88 88 ALA A O 1
ATOM 677 N N . ASP A 1 89 ? -4.506 -14.676 6.762 1.00 96.06 89 ASP A N 1
ATOM 678 C CA . ASP A 1 89 ? -4.792 -13.494 5.947 1.00 96.06 89 ASP A CA 1
ATOM 679 C C . ASP A 1 89 ? -3.694 -12.443 6.090 1.00 96.06 89 ASP A C 1
ATOM 681 O O . ASP A 1 89 ? -3.223 -11.901 5.090 1.00 96.06 89 ASP A O 1
ATOM 685 N N . ALA A 1 90 ? -3.227 -12.205 7.320 1.00 96.62 90 ALA A N 1
ATOM 686 C CA . ALA A 1 90 ? -2.112 -11.302 7.575 1.00 96.62 90 ALA A CA 1
ATOM 687 C C . ALA A 1 90 ? -0.868 -11.721 6.781 1.00 96.62 90 ALA A C 1
ATOM 689 O O . ALA A 1 90 ? -0.227 -10.889 6.145 1.00 96.62 90 ALA A O 1
ATOM 690 N N . GLU A 1 91 ? -0.550 -13.016 6.765 1.00 97.19 91 GLU A N 1
ATOM 691 C CA . GLU A 1 91 ? 0.613 -13.527 6.045 1.00 97.19 91 GLU A CA 1
ATOM 692 C C . GLU A 1 91 ? 0.458 -13.439 4.524 1.00 97.19 91 GLU A C 1
ATOM 694 O O . GLU A 1 91 ? 1.404 -13.087 3.820 1.00 97.19 91 GLU A O 1
ATOM 699 N N . ARG A 1 92 ? -0.750 -13.680 4.003 1.00 97.00 92 ARG A N 1
ATOM 700 C CA . ARG A 1 92 ? -1.056 -13.443 2.587 1.00 97.00 92 ARG A CA 1
ATOM 701 C C . ARG A 1 92 ? -0.786 -11.986 2.203 1.00 97.00 92 ARG A C 1
ATOM 703 O O . ARG A 1 92 ? -0.087 -11.754 1.220 1.00 97.00 92 ARG A O 1
ATOM 710 N N . VAL A 1 93 ? -1.288 -11.033 2.988 1.00 96.44 93 VAL A N 1
ATOM 711 C CA . VAL A 1 93 ? -1.112 -9.598 2.715 1.00 96.44 93 VAL A CA 1
ATOM 712 C C . VAL A 1 93 ? 0.349 -9.166 2.865 1.00 96.44 93 VAL A C 1
ATOM 714 O O . VAL A 1 93 ? 0.837 -8.377 2.061 1.00 96.44 93 VAL A O 1
ATOM 717 N N . ARG A 1 94 ? 1.097 -9.706 3.838 1.00 97.00 94 ARG A N 1
ATOM 718 C CA . ARG A 1 94 ? 2.539 -9.423 3.961 1.00 97.00 94 ARG A CA 1
ATOM 719 C C . ARG A 1 94 ? 3.328 -9.899 2.748 1.00 97.00 94 ARG A C 1
ATOM 721 O O . ARG A 1 94 ? 4.201 -9.167 2.286 1.00 97.00 94 ARG A O 1
ATOM 728 N N . ARG A 1 95 ? 3.016 -11.089 2.223 1.00 96.56 95 ARG A N 1
ATOM 729 C CA . ARG A 1 95 ? 3.633 -11.588 0.985 1.00 96.56 95 ARG A CA 1
ATOM 730 C C . ARG A 1 95 ? 3.311 -10.686 -0.198 1.00 96.56 95 ARG A C 1
ATOM 732 O O . ARG A 1 95 ? 4.224 -10.288 -0.906 1.00 96.56 95 ARG A O 1
ATOM 739 N N . GLU A 1 96 ? 2.047 -10.310 -0.367 1.00 94.19 96 GLU A N 1
ATOM 740 C CA . GLU A 1 96 ? 1.630 -9.376 -1.419 1.00 94.19 96 GLU A CA 1
ATOM 741 C C . GLU A 1 96 ? 2.392 -8.046 -1.328 1.00 94.19 96 GLU A C 1
ATOM 743 O O . GLU A 1 96 ? 2.988 -7.602 -2.307 1.00 94.19 96 GLU A O 1
ATOM 748 N N . ARG A 1 97 ? 2.490 -7.466 -0.126 1.00 96.25 97 ARG A N 1
ATOM 749 C CA . ARG A 1 97 ? 3.287 -6.258 0.126 1.00 96.25 97 ARG A CA 1
ATOM 750 C C . ARG A 1 97 ? 4.756 -6.429 -0.253 1.00 96.25 97 ARG A C 1
ATOM 752 O O . ARG A 1 97 ? 5.337 -5.513 -0.828 1.00 96.25 97 ARG A O 1
ATOM 759 N N . ALA A 1 98 ? 5.365 -7.563 0.088 1.00 95.75 98 ALA A N 1
ATOM 760 C CA . ALA A 1 98 ? 6.763 -7.836 -0.235 1.00 95.75 98 ALA A CA 1
ATOM 761 C C . ALA A 1 98 ? 6.990 -7.940 -1.752 1.00 95.75 98 ALA A C 1
ATOM 763 O O . ALA A 1 98 ? 7.960 -7.378 -2.258 1.00 95.75 98 ALA A O 1
ATOM 764 N N . GLU A 1 99 ? 6.079 -8.585 -2.482 1.00 94.31 99 GLU A N 1
ATOM 765 C CA . GLU A 1 99 ? 6.148 -8.666 -3.945 1.00 94.31 99 GLU A CA 1
ATOM 766 C C . GLU A 1 99 ? 5.977 -7.289 -4.601 1.00 94.31 99 GLU A C 1
ATOM 768 O O . GLU A 1 99 ? 6.760 -6.931 -5.482 1.00 94.31 99 GLU A O 1
ATOM 773 N N . VAL A 1 100 ? 5.024 -6.474 -4.132 1.00 94.12 100 VAL A N 1
ATOM 774 C CA . VAL A 1 100 ? 4.839 -5.094 -4.617 1.00 94.12 100 VAL A CA 1
ATOM 775 C C . VAL A 1 100 ? 6.082 -4.247 -4.335 1.00 94.12 100 VAL A C 1
ATOM 777 O O . VAL A 1 100 ? 6.558 -3.546 -5.226 1.00 94.12 100 VAL A O 1
ATOM 780 N N . GLN A 1 101 ? 6.649 -4.335 -3.129 1.00 94.94 101 GLN A N 1
ATOM 781 C CA . GLN A 1 101 ? 7.871 -3.615 -2.760 1.00 94.94 101 GLN A CA 1
ATOM 782 C C . GLN A 1 101 ? 9.031 -3.985 -3.692 1.00 94.94 101 GLN A C 1
ATOM 784 O O . GLN A 1 101 ? 9.656 -3.108 -4.287 1.00 94.94 101 GLN A O 1
ATOM 789 N N . LYS A 1 102 ? 9.275 -5.285 -3.874 1.00 95.19 102 LYS A N 1
ATOM 790 C CA . LYS A 1 102 ? 10.330 -5.799 -4.751 1.00 95.19 102 LYS A CA 1
ATOM 791 C C . LYS A 1 102 ? 10.130 -5.359 -6.202 1.00 95.19 102 LYS A C 1
ATOM 793 O O . LYS A 1 102 ? 11.090 -4.990 -6.875 1.00 95.19 102 LYS A O 1
ATOM 798 N N . ALA A 1 103 ? 8.891 -5.377 -6.688 1.00 93.50 103 ALA A N 1
ATOM 799 C CA . ALA A 1 103 ? 8.551 -4.906 -8.025 1.00 93.50 103 ALA A CA 1
ATOM 800 C C . ALA A 1 103 ? 8.845 -3.405 -8.195 1.00 93.50 103 ALA A C 1
ATOM 802 O O . ALA A 1 103 ? 9.426 -3.013 -9.204 1.00 93.50 103 ALA A O 1
ATOM 803 N N . LEU A 1 104 ? 8.512 -2.568 -7.207 1.00 92.62 104 LEU A N 1
ATOM 804 C CA . LEU A 1 104 ? 8.797 -1.127 -7.233 1.00 92.62 104 LEU A CA 1
ATOM 805 C C . LEU A 1 104 ? 10.303 -0.818 -7.176 1.00 92.62 104 LEU A C 1
ATOM 807 O O . LEU A 1 104 ? 10.787 0.046 -7.911 1.00 92.62 104 LEU A O 1
ATOM 811 N N . GLU A 1 105 ? 11.059 -1.542 -6.352 1.00 93.88 105 GLU A N 1
ATOM 812 C CA . GLU A 1 105 ? 12.524 -1.440 -6.301 1.00 93.88 105 GLU A CA 1
ATOM 813 C C . GLU A 1 105 ? 13.151 -1.826 -7.642 1.00 93.88 105 GLU A C 1
ATOM 815 O O . GLU A 1 105 ? 13.987 -1.097 -8.184 1.00 93.88 105 GLU A O 1
ATOM 820 N N . ARG A 1 106 ? 12.697 -2.944 -8.222 1.00 93.81 106 ARG A N 1
ATOM 821 C CA . ARG A 1 106 ? 13.183 -3.415 -9.518 1.00 93.81 106 ARG A CA 1
ATOM 822 C C . ARG A 1 106 ? 12.838 -2.441 -10.640 1.00 93.81 106 ARG A C 1
ATOM 824 O O . ARG A 1 106 ? 13.708 -2.160 -11.459 1.00 93.81 106 ARG A O 1
ATOM 831 N N . LEU A 1 107 ? 11.623 -1.888 -10.646 1.00 92.38 107 LEU A N 1
ATOM 832 C CA . LEU A 1 107 ? 11.207 -0.843 -11.584 1.00 92.38 107 LEU A CA 1
ATOM 833 C C . LEU A 1 107 ? 12.172 0.349 -11.530 1.00 92.38 107 LEU A C 1
ATOM 835 O O . LEU A 1 107 ? 12.651 0.793 -12.566 1.00 92.38 107 LEU A O 1
ATOM 839 N N . THR A 1 108 ? 12.496 0.817 -10.322 1.00 92.06 108 THR A N 1
ATOM 840 C CA . THR A 1 108 ? 13.386 1.969 -10.104 1.00 92.06 108 THR A CA 1
ATOM 841 C C . THR A 1 108 ? 14.805 1.696 -10.613 1.00 92.06 108 THR A C 1
ATOM 843 O O . THR A 1 108 ? 15.391 2.530 -11.302 1.00 92.06 108 THR A O 1
ATOM 846 N N . SER A 1 109 ? 15.349 0.507 -10.334 1.00 93.06 109 SER A N 1
ATOM 847 C CA . SER A 1 109 ? 16.652 0.087 -10.868 1.00 93.06 109 SER A CA 1
ATOM 848 C C . SER A 1 109 ? 16.645 0.043 -12.397 1.00 93.06 109 SER A C 1
ATOM 850 O O . SER A 1 109 ? 17.524 0.609 -13.039 1.00 93.06 109 SER A O 1
ATOM 852 N N . LEU A 1 110 ? 15.633 -0.592 -12.989 1.00 92.06 110 LEU A N 1
ATOM 853 C CA . LEU A 1 110 ? 15.554 -0.773 -14.436 1.00 92.06 110 LEU A CA 1
ATOM 854 C C . LEU A 1 110 ? 15.350 0.539 -15.189 1.00 92.06 110 LEU A C 1
ATOM 856 O O . LEU A 1 110 ? 15.811 0.647 -16.320 1.00 92.06 110 LEU A O 1
ATOM 860 N N . THR A 1 111 ? 14.686 1.538 -14.599 1.00 89.69 111 THR A N 1
ATOM 861 C CA . THR A 1 111 ? 14.575 2.854 -15.243 1.00 89.69 111 THR A CA 1
ATOM 862 C C . THR A 1 111 ? 15.939 3.516 -15.421 1.00 89.69 111 THR A C 1
ATOM 864 O O . THR A 1 111 ? 16.197 4.074 -16.481 1.00 89.69 111 THR A O 1
ATOM 867 N N . VAL A 1 112 ? 16.848 3.365 -14.451 1.00 91.75 112 VAL A N 1
ATOM 868 C CA . V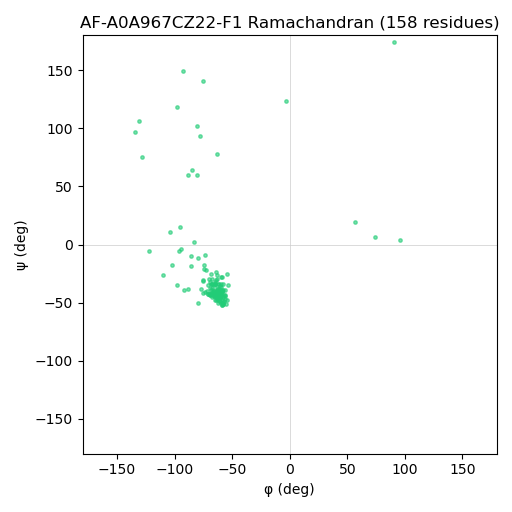AL A 1 112 ? 18.230 3.859 -14.574 1.00 91.75 112 VAL A CA 1
ATOM 869 C C . VAL A 1 112 ? 18.988 3.079 -15.653 1.00 91.75 112 VAL A C 1
ATOM 871 O O . VAL A 1 112 ? 19.663 3.673 -16.495 1.00 91.75 112 VAL A O 1
ATOM 874 N N . ASP A 1 113 ? 18.839 1.753 -15.677 1.00 89.31 113 ASP A N 1
ATOM 875 C CA . ASP A 1 113 ? 19.495 0.912 -16.683 1.00 89.31 113 ASP A CA 1
ATOM 876 C C . ASP A 1 113 ? 18.972 1.197 -18.107 1.00 89.31 113 ASP A C 1
ATOM 878 O O . ASP A 1 113 ? 19.731 1.148 -19.077 1.00 89.31 113 ASP A O 1
ATOM 882 N N . ALA A 1 114 ? 17.683 1.527 -18.245 1.00 88.19 114 ALA A N 1
ATOM 883 C CA . ALA A 1 114 ? 17.043 1.845 -19.522 1.00 88.19 114 ALA A CA 1
ATOM 884 C C . ALA A 1 114 ? 17.560 3.152 -20.135 1.00 88.19 114 ALA A C 1
ATOM 886 O O . ALA A 1 114 ? 17.656 3.241 -21.367 1.00 88.19 114 ALA A O 1
ATOM 887 N N . ASP A 1 115 ? 17.895 4.126 -19.287 1.00 86.75 115 ASP A N 1
ATOM 888 C CA . ASP A 1 115 ? 18.517 5.391 -19.682 1.00 86.75 115 ASP A CA 1
ATOM 889 C C . ASP A 1 115 ? 19.978 5.180 -20.095 1.00 86.75 115 ASP A C 1
ATOM 891 O O . ASP A 1 115 ? 20.433 5.742 -21.090 1.00 86.75 115 ASP A O 1
ATOM 895 N N . ALA A 1 116 ? 20.706 4.317 -19.377 1.00 89.38 116 ALA A N 1
ATOM 896 C CA . ALA A 1 116 ? 22.089 3.971 -19.704 1.00 89.38 116 ALA A CA 1
ATOM 897 C C . ALA A 1 116 ? 22.213 3.127 -20.985 1.00 89.38 116 ALA A C 1
ATOM 899 O O . ALA A 1 116 ? 23.227 3.196 -21.680 1.00 89.38 116 ALA A O 1
ATOM 900 N N . GLN A 1 117 ? 21.194 2.323 -21.306 1.00 87.31 117 GLN A N 1
ATOM 901 C CA . GLN A 1 117 ? 21.181 1.439 -22.475 1.00 87.31 117 GLN A CA 1
ATOM 902 C C . GLN A 1 117 ? 19.909 1.641 -23.321 1.00 87.31 117 GLN A C 1
ATOM 904 O O . GLN A 1 117 ? 19.009 0.786 -23.319 1.00 87.31 117 GLN A O 1
ATOM 909 N N . PRO A 1 118 ? 19.809 2.740 -24.099 1.00 85.75 118 PRO A N 1
ATOM 910 C CA . PRO A 1 118 ? 18.622 3.043 -24.900 1.00 85.75 118 PRO A CA 1
ATOM 911 C C . PRO A 1 118 ? 18.227 1.978 -25.933 1.00 85.75 118 PRO A C 1
ATOM 913 O O . PRO A 1 118 ? 17.050 1.817 -26.247 1.00 85.75 118 PRO A O 1
ATOM 916 N N . TRP A 1 119 ? 19.201 1.218 -26.431 1.00 84.75 119 TRP A N 1
ATOM 917 C CA . TRP A 1 119 ? 19.017 0.141 -27.411 1.00 84.75 119 TRP A CA 1
ATOM 918 C C . TRP A 1 119 ? 18.646 -1.209 -26.778 1.00 84.75 119 TRP A C 1
ATOM 920 O O . TRP A 1 119 ? 18.312 -2.162 -27.478 1.00 84.75 119 TRP A O 1
ATOM 930 N N . ASN A 1 120 ? 18.716 -1.340 -25.450 1.00 90.12 120 ASN A N 1
ATOM 931 C CA . ASN A 1 120 ? 18.433 -2.610 -24.796 1.00 90.12 120 ASN A CA 1
ATOM 932 C C . ASN A 1 120 ? 16.915 -2.809 -24.659 1.00 90.12 120 ASN A C 1
ATOM 934 O O . ASN A 1 120 ? 16.252 -2.224 -23.796 1.00 90.12 120 ASN A O 1
ATOM 938 N N . ALA A 1 121 ? 16.364 -3.637 -25.546 1.00 91.44 121 ALA A N 1
ATOM 939 C CA . ALA A 1 121 ? 14.950 -3.987 -25.550 1.00 91.44 121 ALA A CA 1
ATOM 940 C C . ALA A 1 121 ? 14.543 -4.858 -24.352 1.00 91.44 121 ALA A C 1
ATOM 942 O O . ALA A 1 121 ? 13.440 -4.691 -23.839 1.00 91.44 121 ALA A O 1
ATOM 943 N N . ALA A 1 122 ? 15.436 -5.722 -23.855 1.00 91.56 122 ALA A N 1
ATOM 944 C CA . ALA A 1 122 ? 15.134 -6.630 -22.748 1.00 91.56 122 ALA A CA 1
ATOM 945 C C . ALA A 1 122 ? 14.813 -5.867 -21.453 1.00 91.56 122 ALA A C 1
ATOM 947 O O . ALA A 1 122 ? 13.853 -6.203 -20.766 1.00 91.56 122 ALA A O 1
ATOM 948 N N . ILE A 1 123 ? 15.546 -4.782 -21.168 1.00 92.81 123 ILE A N 1
ATOM 949 C CA . ILE A 1 123 ? 15.270 -3.905 -20.015 1.00 92.81 123 ILE A CA 1
ATOM 950 C C . ILE A 1 123 ? 13.863 -3.299 -20.116 1.00 92.81 123 ILE A C 1
ATOM 952 O O . ILE A 1 123 ? 13.121 -3.257 -19.137 1.00 92.81 123 ILE A O 1
ATOM 956 N N . ARG A 1 124 ? 13.465 -2.853 -21.313 1.00 92.69 124 ARG A N 1
ATOM 957 C CA . ARG A 1 124 ? 12.148 -2.244 -21.559 1.00 92.69 124 ARG A CA 1
ATOM 958 C C . ARG A 1 124 ? 11.017 -3.271 -21.500 1.00 92.69 124 ARG A C 1
ATOM 960 O O . ARG A 1 124 ? 9.934 -2.961 -21.015 1.00 92.69 124 ARG A O 1
ATOM 967 N N . GLU A 1 125 ? 11.267 -4.498 -21.947 1.00 93.69 125 GLU A N 1
ATOM 968 C CA . GLU A 1 125 ? 10.331 -5.619 -21.801 1.00 93.69 125 GLU A CA 1
ATOM 969 C C . GLU A 1 125 ? 10.121 -5.988 -20.332 1.00 93.69 125 GLU A C 1
ATOM 971 O O . GLU A 1 125 ? 8.985 -6.202 -19.909 1.00 93.69 125 GLU A O 1
ATOM 976 N N . GLU A 1 126 ? 11.194 -5.999 -19.540 1.00 94.25 126 GLU A N 1
ATOM 977 C CA . GLU A 1 126 ? 11.115 -6.245 -18.102 1.00 94.25 126 GLU A CA 1
ATOM 978 C C . GLU A 1 126 ? 10.361 -5.113 -17.382 1.00 94.25 126 GLU A C 1
ATOM 980 O O . GLU A 1 126 ? 9.458 -5.385 -16.588 1.00 94.25 126 GLU A O 1
ATOM 985 N N . LEU A 1 127 ? 10.638 -3.845 -17.722 1.00 93.19 127 LEU A N 1
ATOM 986 C CA . LEU A 1 127 ? 9.870 -2.690 -17.236 1.00 93.19 127 LEU A CA 1
ATOM 987 C C . LEU A 1 127 ? 8.380 -2.816 -17.567 1.00 93.19 127 LEU A C 1
ATOM 989 O O . LEU A 1 127 ? 7.535 -2.566 -16.706 1.00 93.19 127 LEU A O 1
ATOM 993 N N . ALA A 1 128 ? 8.048 -3.241 -18.789 1.00 94.62 128 ALA A N 1
ATOM 994 C CA . ALA A 1 128 ? 6.667 -3.462 -19.186 1.00 94.62 128 ALA A CA 1
ATOM 995 C C . ALA A 1 128 ? 5.992 -4.537 -18.327 1.00 94.62 128 ALA A C 1
ATOM 997 O O . ALA A 1 128 ? 4.910 -4.289 -17.798 1.00 94.62 128 ALA A O 1
ATOM 998 N N . ALA A 1 129 ? 6.638 -5.693 -18.144 1.00 94.50 129 ALA A N 1
ATOM 999 C CA . ALA A 1 129 ? 6.101 -6.796 -17.349 1.00 94.50 129 ALA A CA 1
ATOM 1000 C C . ALA A 1 129 ? 5.855 -6.396 -15.882 1.00 94.50 129 ALA A C 1
ATOM 1002 O O . ALA A 1 129 ? 4.829 -6.752 -15.303 1.00 94.50 129 ALA A O 1
ATOM 1003 N N . ILE A 1 130 ? 6.755 -5.603 -15.291 1.00 93.44 130 ILE A N 1
ATOM 1004 C CA . ILE A 1 130 ? 6.577 -5.076 -13.931 1.00 93.44 130 ILE A CA 1
ATOM 1005 C C . ILE A 1 130 ? 5.432 -4.060 -13.877 1.00 93.44 130 ILE A C 1
ATOM 1007 O O . ILE A 1 130 ? 4.624 -4.078 -12.951 1.00 93.44 130 ILE A O 1
ATOM 1011 N N . CYS A 1 131 ? 5.310 -3.176 -14.868 1.00 92.25 131 CYS A N 1
ATOM 1012 C CA . CYS A 1 131 ? 4.168 -2.268 -14.929 1.00 92.25 131 CYS A CA 1
ATOM 1013 C C . CYS A 1 131 ? 2.836 -3.028 -15.020 1.00 92.25 131 CYS A C 1
ATOM 1015 O O . CYS A 1 131 ? 1.866 -2.600 -14.397 1.00 92.25 131 CYS A O 1
ATOM 1017 N N . GLU A 1 132 ? 2.776 -4.159 -15.726 1.00 92.50 132 GLU A N 1
ATOM 1018 C CA . GLU A 1 132 ? 1.570 -4.994 -15.768 1.00 92.50 132 GLU A CA 1
ATOM 1019 C C . GLU A 1 132 ? 1.242 -5.650 -14.437 1.00 92.50 132 GLU A C 1
ATOM 1021 O O . GLU A 1 132 ? 0.082 -5.620 -14.023 1.00 92.50 132 GLU A O 1
ATOM 1026 N N . SER A 1 133 ? 2.240 -6.220 -13.756 1.00 90.25 133 SER A N 1
ATOM 1027 C CA . SER A 1 133 ? 2.020 -6.865 -12.458 1.00 90.25 133 SER A CA 1
ATOM 1028 C C . SER A 1 133 ? 1.541 -5.870 -11.398 1.00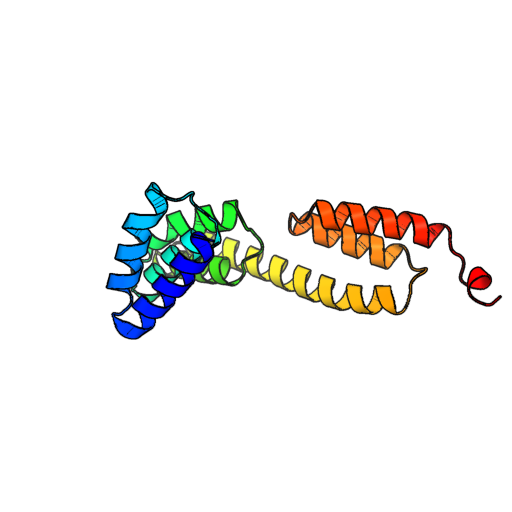 90.25 133 SER A C 1
ATOM 1030 O O . SER A 1 133 ? 0.742 -6.226 -10.535 1.00 90.25 133 SER A O 1
ATOM 1032 N N . LEU A 1 134 ? 1.942 -4.600 -11.518 1.00 89.56 134 LEU A N 1
ATOM 1033 C CA . LEU A 1 134 ? 1.476 -3.485 -10.691 1.00 89.56 134 LEU A CA 1
ATOM 1034 C C . LEU A 1 134 ? 0.137 -2.876 -11.157 1.00 89.56 134 LEU A C 1
ATOM 1036 O O . LEU A 1 134 ? -0.310 -1.882 -10.589 1.00 89.56 134 LEU A O 1
ATOM 1040 N N . GLY A 1 135 ? -0.498 -3.409 -12.208 1.00 87.44 135 GLY A N 1
ATOM 1041 C CA . GLY A 1 135 ? -1.759 -2.892 -12.757 1.00 87.44 135 GLY A CA 1
ATOM 1042 C C . GLY A 1 135 ? -1.632 -1.581 -13.549 1.00 87.44 135 GLY A C 1
ATOM 1043 O O . GLY A 1 135 ? -2.635 -1.018 -13.987 1.00 87.44 135 GLY A O 1
ATOM 1044 N N . LYS A 1 136 ? -0.411 -1.095 -13.795 1.00 87.94 136 LYS A N 1
ATOM 1045 C CA . LYS A 1 136 ? -0.114 0.146 -14.527 1.00 87.94 136 LYS A CA 1
ATOM 1046 C C . LYS A 1 136 ? -0.084 -0.096 -16.039 1.00 87.94 136 LYS A C 1
ATOM 1048 O O . LYS A 1 136 ? 0.942 0.073 -16.698 1.00 87.94 136 LYS A O 1
ATOM 1053 N N . GLN A 1 137 ? -1.235 -0.475 -16.596 1.00 89.12 137 GLN A N 1
ATOM 1054 C CA . GLN A 1 137 ? -1.364 -0.924 -17.989 1.00 89.12 137 GLN A CA 1
ATOM 1055 C C . GLN A 1 137 ? -0.895 0.103 -19.031 1.00 89.12 137 GLN A C 1
ATOM 1057 O O . GLN A 1 137 ? -0.231 -0.254 -20.000 1.00 89.12 137 GLN A O 1
ATOM 1062 N N . SER A 1 138 ? -1.176 1.392 -18.827 1.00 89.62 138 SER A N 1
ATOM 1063 C CA . SER A 1 138 ? -0.728 2.450 -19.744 1.00 89.62 138 SER A CA 1
ATOM 1064 C C . SER A 1 138 ? 0.800 2.535 -19.838 1.00 89.62 138 SER A C 1
ATOM 1066 O O . SER A 1 138 ? 1.350 2.635 -20.935 1.00 89.62 138 SER A O 1
ATOM 1068 N N . LEU A 1 139 ? 1.492 2.435 -18.700 1.00 90.31 139 LEU A N 1
ATOM 1069 C CA . LEU A 1 139 ? 2.953 2.408 -18.652 1.00 90.31 139 LEU A CA 1
ATOM 1070 C C . LEU A 1 139 ? 3.507 1.121 -19.261 1.00 90.31 139 LEU A C 1
ATOM 1072 O O . LEU A 1 139 ? 4.487 1.181 -19.998 1.00 90.31 139 LEU A O 1
ATOM 1076 N N . ALA A 1 140 ? 2.861 -0.023 -19.028 1.00 93.94 140 ALA A N 1
ATOM 1077 C CA . ALA A 1 140 ? 3.265 -1.280 -19.646 1.00 93.94 140 ALA A CA 1
ATOM 1078 C C . ALA A 1 140 ? 3.223 -1.213 -21.181 1.00 93.94 140 ALA A C 1
ATOM 1080 O O . ALA A 1 140 ? 4.171 -1.622 -21.849 1.00 93.94 140 ALA A O 1
ATOM 1081 N N . VAL A 1 141 ? 2.149 -0.654 -21.750 1.00 94.88 141 VAL A N 1
ATOM 1082 C CA . VAL A 1 141 ? 2.018 -0.452 -23.202 1.00 94.88 141 VAL A CA 1
ATOM 1083 C C . VAL A 1 141 ? 3.108 0.480 -23.732 1.00 94.88 141 VAL A C 1
ATOM 1085 O O . VAL A 1 141 ? 3.735 0.168 -24.746 1.00 94.88 141 VAL A O 1
ATOM 1088 N N . MET A 1 142 ? 3.377 1.587 -23.035 1.00 93.81 142 MET A N 1
ATOM 1089 C CA . MET A 1 142 ? 4.447 2.520 -23.398 1.00 93.81 142 MET A CA 1
ATOM 1090 C C . MET A 1 142 ? 5.816 1.824 -23.429 1.00 93.81 142 MET A C 1
ATOM 1092 O O . MET A 1 142 ? 6.529 1.919 -24.429 1.00 93.81 142 MET A O 1
ATOM 1096 N N . TRP A 1 143 ? 6.151 1.050 -22.393 1.00 93.56 143 TRP A N 1
ATOM 1097 C CA . TRP A 1 143 ? 7.423 0.330 -22.322 1.00 93.56 143 TRP A CA 1
ATOM 1098 C C . TRP A 1 143 ? 7.553 -0.766 -23.382 1.00 93.56 143 TRP A C 1
ATOM 1100 O O . TRP A 1 143 ? 8.632 -0.936 -23.948 1.00 93.56 143 TRP A O 1
ATOM 1110 N N . ARG A 1 144 ? 6.463 -1.455 -23.741 1.00 94.31 144 ARG A N 1
ATOM 1111 C CA . ARG A 1 144 ? 6.467 -2.398 -24.874 1.00 94.31 144 ARG A CA 1
ATOM 1112 C C . ARG A 1 144 ? 6.736 -1.719 -26.202 1.00 94.31 144 ARG A C 1
ATOM 1114 O O . ARG A 1 144 ? 7.491 -2.248 -27.014 1.00 94.31 144 ARG A O 1
ATOM 1121 N N . HIS A 1 145 ? 6.114 -0.566 -26.430 1.00 93.00 145 HIS A N 1
ATOM 1122 C CA . HIS A 1 145 ? 6.376 0.213 -27.631 1.00 93.00 145 HIS A CA 1
ATOM 1123 C C . HIS A 1 145 ? 7.848 0.639 -27.675 1.00 93.00 145 HIS A C 1
ATOM 1125 O O . HIS A 1 145 ? 8.527 0.421 -28.674 1.00 93.00 145 HIS A O 1
ATOM 1131 N N . ALA A 1 146 ? 8.377 1.159 -26.563 1.00 89.69 146 ALA A N 1
ATOM 1132 C CA . ALA A 1 146 ? 9.788 1.513 -26.452 1.00 89.69 146 ALA A CA 1
ATOM 1133 C C . ALA A 1 146 ? 10.714 0.307 -26.694 1.00 89.69 146 ALA A C 1
ATOM 1135 O O . ALA A 1 146 ? 11.745 0.450 -27.347 1.00 89.69 146 ALA A O 1
ATOM 1136 N N . ALA A 1 147 ? 10.358 -0.884 -26.203 1.00 92.75 147 ALA A N 1
ATOM 1137 C CA . ALA A 1 147 ? 11.110 -2.107 -26.468 1.00 92.75 147 ALA A CA 1
ATOM 1138 C C . ALA A 1 147 ? 11.129 -2.458 -27.961 1.00 92.75 147 ALA A C 1
ATOM 1140 O O . ALA A 1 147 ? 12.179 -2.800 -28.499 1.00 92.75 147 ALA A O 1
ATOM 1141 N N . ALA A 1 148 ? 9.986 -2.342 -28.644 1.00 91.94 148 ALA A N 1
ATOM 1142 C CA . ALA A 1 148 ? 9.888 -2.604 -30.076 1.00 91.94 148 ALA A CA 1
ATOM 1143 C C . ALA A 1 148 ? 10.764 -1.650 -30.903 1.00 91.94 148 ALA A C 1
ATOM 1145 O O . ALA A 1 148 ? 11.391 -2.095 -31.862 1.00 91.94 148 ALA A O 1
ATOM 1146 N N . GLU A 1 149 ? 10.849 -0.374 -30.517 1.00 89.31 149 GLU A N 1
ATOM 1147 C CA . GLU A 1 149 ? 11.760 0.587 -31.152 1.00 89.31 149 GLU A CA 1
ATOM 1148 C C . GLU A 1 149 ? 13.228 0.284 -30.838 1.00 89.31 149 GLU A C 1
ATOM 1150 O O . GLU A 1 149 ? 14.056 0.275 -31.744 1.00 89.31 149 GLU A O 1
ATOM 1155 N N . ALA A 1 150 ? 13.557 -0.061 -29.590 1.00 88.19 150 ALA A N 1
ATOM 1156 C CA . ALA A 1 150 ? 14.921 -0.416 -29.199 1.00 88.19 150 ALA A CA 1
ATOM 1157 C C . ALA A 1 150 ? 15.463 -1.632 -29.976 1.00 88.19 150 ALA A C 1
ATOM 1159 O O . ALA A 1 150 ? 16.635 -1.652 -30.329 1.00 88.19 150 ALA A O 1
ATOM 1160 N N . ARG A 1 151 ? 14.611 -2.608 -30.332 1.00 88.12 151 ARG A N 1
ATOM 1161 C CA . ARG A 1 151 ? 14.999 -3.754 -31.185 1.00 88.12 151 ARG A CA 1
ATOM 1162 C C . ARG A 1 151 ? 15.401 -3.354 -32.607 1.00 88.12 151 ARG A C 1
ATOM 1164 O O . ARG A 1 151 ? 16.083 -4.129 -33.271 1.00 88.12 151 ARG A O 1
ATOM 1171 N N . LYS A 1 152 ? 14.940 -2.198 -33.092 1.00 85.94 152 LYS A N 1
ATOM 1172 C CA . LYS A 1 152 ? 15.271 -1.681 -34.428 1.00 85.94 152 LYS A CA 1
ATOM 1173 C C . LYS A 1 152 ? 16.577 -0.890 -34.437 1.00 85.94 152 LYS A C 1
ATOM 1175 O O . LYS A 1 152 ? 17.119 -0.672 -35.512 1.00 85.94 152 LYS A O 1
ATOM 1180 N N . ILE A 1 153 ? 17.047 -0.444 -33.271 1.00 72.9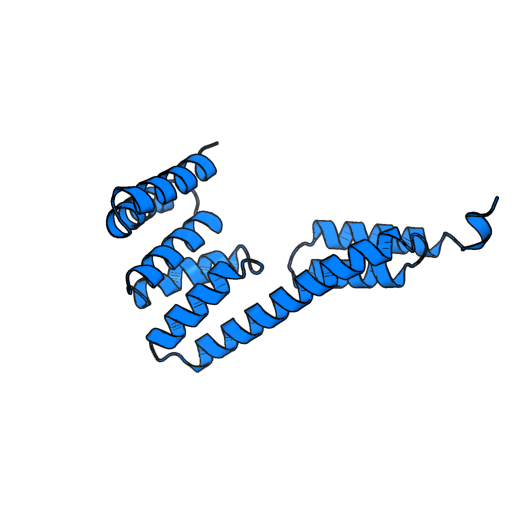4 153 ILE A N 1
ATOM 1181 C CA . ILE A 1 153 ? 18.245 0.383 -33.125 1.00 72.94 153 ILE A CA 1
ATOM 1182 C C . ILE A 1 153 ? 19.412 -0.529 -32.756 1.00 72.94 153 ILE A C 1
ATOM 1184 O O . ILE A 1 153 ? 19.417 -1.167 -31.703 1.00 72.94 153 ILE A O 1
ATOM 1188 N N . THR A 1 154 ? 20.424 -0.580 -33.612 1.00 63.41 154 THR A N 1
ATOM 1189 C CA . THR A 1 154 ? 21.654 -1.335 -33.358 1.00 63.41 154 THR A CA 1
ATOM 1190 C C . THR A 1 154 ? 22.691 -0.412 -32.705 1.00 63.41 154 THR A C 1
ATOM 1192 O O . THR A 1 154 ? 22.722 0.775 -33.023 1.00 63.41 154 THR A O 1
ATOM 1195 N N . PRO A 1 155 ? 23.610 -0.902 -31.845 1.00 62.62 155 PRO A N 1
ATOM 1196 C CA . PRO A 1 155 ? 2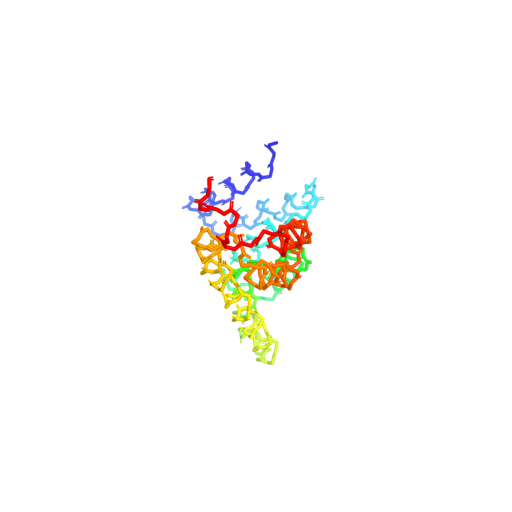4.675 -0.064 -31.277 1.00 62.62 155 PRO A CA 1
ATOM 1197 C C . PRO A 1 155 ? 25.530 0.664 -32.330 1.00 62.62 155 PRO A C 1
ATOM 1199 O O . PRO A 1 155 ? 26.081 1.720 -32.045 1.00 62.62 155 PRO A O 1
ATOM 1202 N N . ALA A 1 156 ? 25.608 0.120 -33.551 1.00 61.19 156 ALA A N 1
ATOM 1203 C CA . ALA A 1 156 ? 26.301 0.724 -34.688 1.00 61.19 156 ALA A CA 1
ATOM 1204 C C . ALA A 1 156 ? 25.627 2.006 -35.225 1.00 61.19 156 ALA A C 1
ATOM 1206 O O . ALA A 1 156 ? 26.313 2.855 -35.793 1.00 61.19 156 ALA A O 1
ATOM 1207 N N . ASP A 1 157 ? 24.317 2.173 -35.017 1.00 61.12 157 ASP A N 1
ATOM 1208 C CA . ASP A 1 157 ? 23.539 3.314 -35.521 1.00 61.12 157 ASP A CA 1
ATOM 1209 C C . ASP A 1 157 ? 23.708 4.579 -34.657 1.00 61.12 157 ASP A C 1
ATOM 1211 O O . ASP A 1 157 ? 23.314 5.665 -35.067 1.00 61.12 157 ASP A O 1
ATOM 1215 N N . LEU A 1 158 ? 24.305 4.455 -33.463 1.00 59.66 158 LEU A N 1
ATOM 1216 C CA . LEU A 1 158 ? 24.504 5.549 -32.497 1.00 59.66 158 LEU A CA 1
ATOM 1217 C C . LEU A 1 158 ? 25.894 6.205 -32.583 1.00 59.66 158 LEU A C 1
ATOM 1219 O O . LEU A 1 158 ? 26.166 7.170 -31.872 1.00 59.66 158 LEU A O 1
ATOM 1223 N N . THR A 1 159 ? 26.784 5.665 -33.418 1.00 55.19 159 THR A N 1
ATOM 1224 C CA . THR A 1 159 ? 28.184 6.105 -33.574 1.00 55.19 159 THR A CA 1
ATOM 1225 C C . THR A 1 159 ? 28.454 6.927 -34.841 1.00 55.19 159 THR A C 1
ATOM 1227 O O . THR A 1 159 ? 29.620 7.161 -35.155 1.00 55.19 159 THR A O 1
ATOM 1230 N N . ASN A 1 160 ? 27.418 7.364 -35.564 1.00 44.19 160 ASN A N 1
ATOM 1231 C CA . ASN A 1 160 ? 27.531 8.110 -36.827 1.00 44.19 160 ASN A CA 1
ATOM 1232 C C . ASN A 1 160 ? 26.887 9.499 -36.736 1.00 44.19 160 ASN A C 1
ATOM 1234 O O . ASN A 1 160 ? 25.804 9.594 -36.118 1.00 44.19 160 ASN A O 1
#

Radius of gyration: 20.44 Å; Cα contacts (8 Å, |Δi|>4): 180; chains: 1; bounding box: 50×37×54 Å